Protein AF-A0A1T5M4V3-F1 (afdb_monomer)

Foldseek 3Di:
DPPDDPVVVFAFDDQDPVNVVVVVVVCVVVVHDDDDGHTPPPD

Secondary structure (DSSP, 8-state):
------GGGSPBP---HHHHHHHHHHHHHHTS------B----

Organism: NCBI:txid36842

Solvent-accessible surface area (backbone atoms only — not comparable to full-atom values): 2984 Å² total; per-residue (Å²): 131,80,89,83,74,61,67,90,79,50,59,64,45,85,77,50,75,71,57,51,49,56,49,49,57,48,30,64,74,67,74,50,89,78,89,81,85,53,64,50,83,77,129

Mean predicted aligned error: 9.16 Å

Structure (mmCIF, N/CA/C/O backbone):
data_AF-A0A1T5M4V3-F1
#
_entry.id   AF-A0A1T5M4V3-F1
#
loop_
_atom_site.group_PDB
_atom_site.id
_atom_site.type_symbol
_atom_site.label_atom_id
_atom_site.label_alt_id
_atom_site.label_comp_id
_atom_site.label_asym_id
_atom_site.label_entity_id
_atom_site.label_seq_id
_atom_site.pdbx_PDB_ins_code
_atom_site.Cartn_x
_atom_site.Cartn_y
_atom_site.Cartn_z
_atom_site.occupancy
_atom_site.B_iso_or_equiv
_atom_site.auth_seq_id
_atom_site.auth_comp_id
_atom_site.auth_asym_id
_atom_site.auth_atom_id
_atom_site.pdbx_PDB_model_num
ATOM 1 N N . MET A 1 1 ? -3.219 -26.683 -20.042 1.00 44.34 1 MET A N 1
ATOM 2 C CA . MET A 1 1 ? -3.495 -25.699 -18.975 1.00 44.34 1 MET A CA 1
ATOM 3 C C . MET A 1 1 ? -2.987 -24.360 -19.462 1.00 44.34 1 MET A C 1
ATOM 5 O O . MET A 1 1 ? -1.794 -24.229 -19.689 1.00 44.34 1 MET A O 1
ATOM 9 N N . GLU A 1 2 ? -3.895 -23.430 -19.741 1.00 50.28 2 GLU A N 1
ATOM 10 C CA . GLU A 1 2 ? -3.552 -22.072 -20.172 1.00 50.28 2 GLU A CA 1
ATOM 11 C C . GLU A 1 2 ? -2.717 -21.365 -19.093 1.00 50.28 2 GLU A C 1
ATOM 13 O O . GLU A 1 2 ? -3.039 -21.449 -17.906 1.00 50.28 2 GLU A O 1
ATOM 18 N N . SER A 1 3 ? -1.649 -20.683 -19.508 1.00 61.09 3 SER A N 1
ATOM 19 C CA . SER A 1 3 ? -0.694 -19.956 -18.662 1.00 61.09 3 SER A CA 1
ATOM 20 C C . SER A 1 3 ? -1.351 -18.766 -17.953 1.00 61.09 3 SER A C 1
ATOM 22 O O . SER A 1 3 ? -1.218 -17.625 -18.386 1.00 61.09 3 SER A O 1
ATOM 24 N N . LYS A 1 4 ? -2.108 -19.022 -16.882 1.00 58.41 4 LYS A N 1
ATOM 25 C CA . LYS A 1 4 ? -2.995 -18.020 -16.268 1.00 58.41 4 LYS A CA 1
ATOM 26 C C . LYS A 1 4 ? -2.384 -17.161 -15.161 1.00 58.41 4 LYS A C 1
ATOM 28 O O . LYS A 1 4 ? -3.090 -16.308 -14.651 1.00 58.41 4 LYS A O 1
ATOM 33 N N . ASN A 1 5 ? -1.1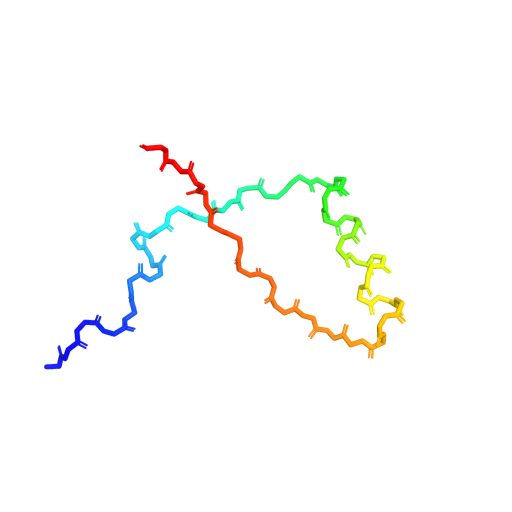02 -17.295 -14.814 1.00 58.25 5 ASN A N 1
ATOM 34 C CA . ASN A 1 5 ? -0.473 -16.382 -13.850 1.00 58.25 5 ASN A CA 1
ATOM 35 C C . ASN A 1 5 ? 1.018 -16.194 -14.128 1.00 58.25 5 ASN A C 1
ATOM 37 O O . ASN A 1 5 ? 1.854 -16.959 -13.657 1.00 58.25 5 ASN A O 1
ATOM 41 N N . LYS A 1 6 ? 1.341 -15.136 -14.877 1.00 63.66 6 LYS A N 1
ATOM 42 C CA . LYS A 1 6 ? 2.715 -14.704 -15.158 1.00 63.66 6 LYS A CA 1
ATOM 43 C C . LYS A 1 6 ? 3.247 -13.687 -14.143 1.00 63.66 6 LYS A C 1
ATOM 45 O O . LYS A 1 6 ? 4.171 -12.952 -14.462 1.00 63.66 6 LYS A O 1
ATOM 50 N N . LEU A 1 7 ? 2.674 -13.596 -12.935 1.00 61.97 7 LEU A N 1
ATOM 51 C CA . LEU A 1 7 ? 3.102 -12.591 -11.944 1.00 61.97 7 LEU A CA 1
ATOM 52 C C . LEU A 1 7 ? 4.609 -12.656 -11.651 1.00 61.97 7 LEU A C 1
ATOM 54 O O . LEU A 1 7 ? 5.231 -11.618 -11.477 1.00 61.97 7 LEU A O 1
ATOM 58 N N . ASN A 1 8 ? 5.201 -13.853 -11.679 1.00 65.19 8 ASN A N 1
ATOM 59 C CA . ASN A 1 8 ? 6.641 -14.047 -11.479 1.00 65.19 8 ASN A CA 1
ATOM 60 C C . ASN A 1 8 ? 7.508 -13.520 -12.639 1.00 65.19 8 ASN A C 1
ATOM 62 O O . ASN A 1 8 ? 8.715 -13.373 -12.478 1.00 65.19 8 ASN A O 1
ATOM 66 N N . GLU A 1 9 ? 6.920 -13.269 -13.809 1.00 70.38 9 GLU A N 1
ATOM 67 C CA . GLU A 1 9 ? 7.611 -12.767 -15.004 1.00 70.38 9 GLU A CA 1
ATOM 68 C C . GLU A 1 9 ? 7.513 -11.233 -15.124 1.00 70.38 9 GLU A C 1
ATOM 70 O O . GLU A 1 9 ? 8.196 -10.639 -15.960 1.00 70.38 9 G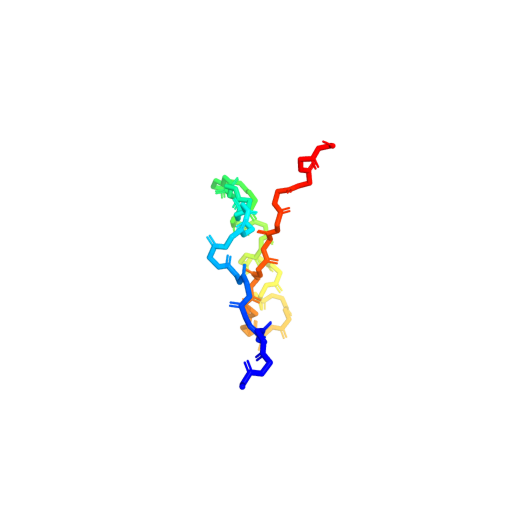LU A O 1
ATOM 75 N N . VAL A 1 10 ? 6.684 -10.576 -14.298 1.00 69.56 10 VAL A N 1
ATOM 76 C CA . VAL A 1 10 ? 6.478 -9.121 -14.332 1.00 69.56 10 VAL A CA 1
ATOM 77 C C . VAL A 1 10 ? 7.257 -8.461 -13.189 1.00 69.56 10 VAL A C 1
ATOM 79 O O . VAL A 1 10 ? 7.129 -8.877 -12.039 1.00 69.56 10 VAL A O 1
ATOM 82 N N . PRO A 1 11 ? 8.061 -7.421 -13.466 1.00 69.69 11 PRO A N 1
ATOM 83 C CA . PRO A 1 11 ? 8.742 -6.669 -12.419 1.00 69.69 11 PRO A CA 1
ATOM 84 C C . PRO A 1 11 ? 7.722 -6.004 -11.495 1.00 69.69 11 PRO A C 1
ATOM 86 O O . PRO A 1 11 ? 6.882 -5.215 -11.934 1.00 69.69 11 PRO A O 1
ATOM 89 N N . LEU A 1 12 ? 7.815 -6.301 -10.206 1.00 73.19 12 LEU A N 1
ATOM 90 C CA . LEU A 1 12 ? 7.071 -5.566 -9.196 1.00 73.19 12 LEU A CA 1
ATOM 91 C C . LEU A 1 12 ? 7.7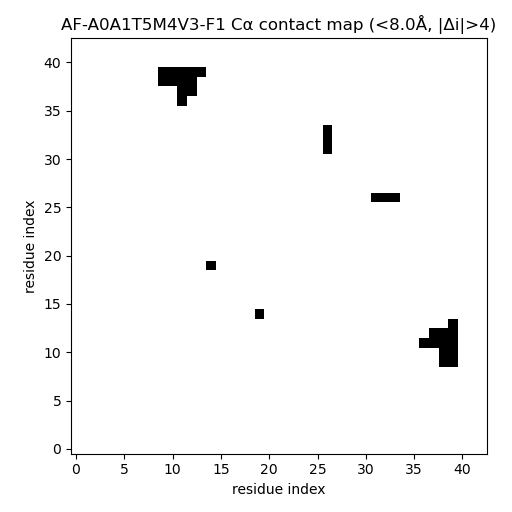71 -4.233 -8.935 1.00 73.19 12 LEU A C 1
ATOM 93 O O . LEU A 1 12 ? 9.001 -4.166 -8.901 1.00 73.19 12 LEU A O 1
ATOM 97 N N . ALA A 1 13 ? 6.983 -3.174 -8.778 1.00 74.00 13 ALA A N 1
ATOM 98 C CA . ALA A 1 13 ? 7.507 -1.866 -8.433 1.00 74.00 13 ALA A CA 1
ATOM 99 C C . ALA A 1 13 ? 8.116 -1.923 -7.028 1.00 74.00 13 ALA A C 1
ATOM 101 O O . ALA A 1 13 ? 7.510 -2.450 -6.091 1.00 74.00 13 ALA A O 1
ATOM 102 N N . ASN A 1 14 ? 9.317 -1.370 -6.886 1.00 75.50 14 ASN A N 1
ATOM 103 C CA . ASN A 1 14 ? 9.937 -1.208 -5.583 1.00 75.50 14 ASN A CA 1
ATOM 104 C C . ASN A 1 14 ? 9.355 0.044 -4.918 1.00 75.50 14 ASN A C 1
ATOM 106 O O . ASN A 1 14 ? 9.680 1.161 -5.317 1.00 75.50 14 ASN A O 1
ATOM 110 N N . VAL A 1 15 ? 8.463 -0.156 -3.952 1.00 77.56 15 VAL A N 1
ATOM 111 C CA . VAL A 1 15 ? 7.800 0.927 -3.219 1.00 77.56 15 VAL A CA 1
ATOM 112 C C . VAL A 1 15 ? 8.743 1.436 -2.132 1.00 77.56 15 VAL A C 1
ATOM 114 O O . VAL A 1 15 ? 9.220 0.652 -1.311 1.00 77.56 15 VAL A O 1
ATOM 117 N N . ASN A 1 16 ? 9.010 2.742 -2.107 1.00 83.12 16 ASN A N 1
ATOM 118 C CA . ASN A 1 16 ? 9.837 3.341 -1.056 1.00 83.12 16 ASN A CA 1
ATOM 119 C C . ASN A 1 16 ? 9.029 3.636 0.229 1.00 83.12 16 ASN A C 1
ATOM 121 O O . ASN A 1 16 ? 7.797 3.625 0.226 1.00 83.12 16 ASN A O 1
ATOM 125 N N . ASP A 1 17 ? 9.712 3.935 1.340 1.00 84.44 17 ASP A N 1
ATOM 126 C CA . ASP A 1 17 ? 9.064 4.150 2.648 1.00 84.44 17 ASP A CA 1
ATOM 127 C C . ASP A 1 17 ? 8.033 5.294 2.654 1.00 84.44 17 ASP A C 1
ATOM 129 O O . ASP A 1 17 ? 7.023 5.224 3.360 1.00 84.44 17 ASP A O 1
ATOM 133 N N . ASN A 1 18 ? 8.249 6.341 1.851 1.00 85.44 18 ASN A N 1
ATOM 134 C CA . ASN A 1 18 ? 7.323 7.474 1.757 1.00 85.44 18 ASN A CA 1
ATOM 135 C C . ASN A 1 18 ? 6.033 7.094 1.013 1.00 85.44 18 ASN A C 1
ATOM 137 O O . ASN A 1 18 ? 4.933 7.487 1.417 1.00 85.44 18 ASN A O 1
ATOM 141 N N . GLU A 1 19 ? 6.153 6.311 -0.057 1.00 81.50 19 GLU A N 1
ATOM 142 C CA . GLU A 1 19 ? 5.011 5.758 -0.788 1.00 81.50 19 GLU A CA 1
ATOM 143 C C . GLU A 1 19 ? 4.243 4.758 0.083 1.00 81.50 19 GLU A C 1
ATOM 14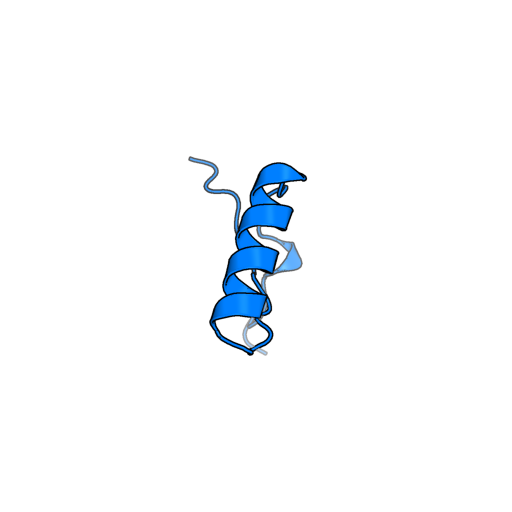5 O O . GLU A 1 19 ? 3.016 4.829 0.164 1.00 81.50 19 GLU A O 1
ATOM 150 N N . LEU A 1 20 ? 4.956 3.900 0.822 1.00 83.69 20 LEU A N 1
ATOM 151 C CA . LEU A 1 20 ? 4.349 2.953 1.757 1.00 83.69 20 LEU A CA 1
ATOM 152 C C . LEU A 1 20 ? 3.547 3.669 2.849 1.00 83.69 20 LEU A C 1
ATOM 154 O O . LEU A 1 20 ? 2.443 3.242 3.188 1.00 83.69 20 LEU A O 1
ATOM 158 N N . LYS A 1 21 ? 4.080 4.771 3.387 1.00 87.31 21 LYS A N 1
ATOM 159 C CA . LYS A 1 21 ? 3.367 5.594 4.367 1.00 87.31 21 LYS A CA 1
ATOM 160 C C . LYS A 1 21 ? 2.083 6.176 3.774 1.00 87.31 21 LYS A C 1
ATOM 162 O O . LYS A 1 21 ? 1.026 6.041 4.377 1.00 87.31 21 LYS A O 1
ATOM 167 N N . SER A 1 22 ? 2.164 6.729 2.565 1.00 84.81 22 SER A N 1
ATOM 168 C CA . SER A 1 22 ? 1.006 7.304 1.866 1.00 84.81 22 SER A CA 1
ATOM 169 C C . SER A 1 22 ? -0.105 6.276 1.630 1.00 84.81 22 SER A C 1
ATOM 171 O O . SER A 1 22 ? -1.285 6.606 1.745 1.00 84.81 22 SER A O 1
ATOM 173 N N . ILE A 1 23 ? 0.265 5.025 1.334 1.00 83.00 23 ILE A N 1
ATOM 174 C CA . ILE A 1 23 ? -0.683 3.914 1.187 1.00 83.00 23 ILE A CA 1
ATOM 175 C C . ILE A 1 23 ? -1.343 3.596 2.531 1.00 83.00 23 ILE A C 1
ATOM 177 O O . ILE A 1 23 ? -2.567 3.553 2.593 1.00 83.00 23 ILE A O 1
ATOM 181 N N . LYS A 1 24 ? -0.571 3.453 3.615 1.00 84.38 24 LYS A N 1
ATOM 182 C CA . LYS A 1 24 ? -1.122 3.174 4.954 1.00 84.38 24 LYS A CA 1
ATOM 183 C C . LYS A 1 24 ? -2.073 4.268 5.438 1.00 84.38 24 LYS A C 1
ATOM 185 O O . LYS A 1 24 ? -3.158 3.961 5.921 1.00 84.38 24 LYS A O 1
ATOM 190 N N . ASP A 1 25 ? -1.711 5.534 5.234 1.00 88.00 25 ASP A N 1
ATOM 191 C CA . ASP A 1 25 ? -2.577 6.681 5.530 1.00 88.00 25 ASP A CA 1
ATOM 192 C C . ASP A 1 25 ? -3.911 6.608 4.755 1.00 88.00 25 ASP A C 1
ATOM 194 O O . ASP A 1 25 ? -4.958 7.033 5.251 1.00 88.00 25 ASP A O 1
ATOM 198 N N . LEU A 1 26 ? -3.896 6.075 3.528 1.00 84.06 26 LEU A N 1
ATOM 199 C CA . LEU A 1 26 ? -5.102 5.855 2.728 1.00 84.06 26 LEU A CA 1
ATOM 200 C C . LEU A 1 26 ? -5.942 4.687 3.273 1.00 84.06 26 LEU A C 1
ATOM 202 O O . LEU A 1 26 ? -7.161 4.823 3.383 1.00 84.06 26 LEU A O 1
ATOM 206 N N . GLU A 1 27 ? -5.303 3.571 3.640 1.00 85.19 27 GLU A N 1
ATOM 207 C CA . GLU A 1 27 ? -5.963 2.402 4.244 1.00 85.19 27 GLU A CA 1
ATOM 208 C C . GLU A 1 27 ? -6.686 2.779 5.543 1.00 85.19 27 GLU A C 1
ATOM 210 O O . GLU A 1 27 ? -7.860 2.448 5.731 1.00 85.19 27 GLU A O 1
ATOM 215 N N . GLU A 1 28 ? -6.028 3.551 6.414 1.00 86.31 28 GLU A N 1
ATOM 216 C CA . GLU A 1 28 ? -6.618 4.025 7.670 1.00 86.31 28 GLU A CA 1
ATOM 217 C C . GLU A 1 28 ? -7.835 4.928 7.434 1.00 86.31 28 GLU A C 1
ATOM 219 O O . GLU A 1 28 ? -8.854 4.787 8.116 1.00 86.31 28 GLU A O 1
ATOM 224 N N . LYS A 1 29 ? -7.775 5.817 6.433 1.00 86.56 29 LYS A N 1
ATOM 225 C CA . LYS A 1 29 ? -8.905 6.691 6.068 1.00 86.56 29 LYS A CA 1
ATOM 226 C C . LYS A 1 29 ? -10.098 5.912 5.527 1.00 86.56 29 LYS A C 1
ATOM 228 O O . LYS A 1 29 ? -11.236 6.256 5.839 1.00 86.56 29 LYS A O 1
ATOM 233 N N . MET A 1 30 ? -9.843 4.884 4.723 1.00 83.88 30 MET A N 1
ATOM 234 C CA . MET A 1 30 ? -10.889 4.068 4.103 1.00 83.88 30 MET A CA 1
ATOM 235 C C . MET A 1 30 ? -11.413 2.967 5.038 1.00 83.88 30 MET A C 1
ATOM 237 O O . MET A 1 30 ? -12.438 2.362 4.733 1.00 83.88 30 MET A O 1
ATOM 241 N N . LYS A 1 31 ? -10.747 2.733 6.183 1.00 81.56 31 LYS A N 1
ATOM 242 C CA . LYS A 1 31 ? -11.021 1.639 7.133 1.00 81.56 31 LYS A CA 1
ATOM 243 C C . LYS A 1 31 ? -11.070 0.263 6.465 1.00 81.56 31 LYS A C 1
ATOM 245 O O . LYS A 1 31 ? -11.837 -0.603 6.883 1.00 81.56 31 LYS A O 1
ATOM 250 N N . ASP A 1 32 ? -10.241 0.069 5.449 1.00 77.44 32 ASP A N 1
ATOM 251 C CA . ASP A 1 32 ? -10.190 -1.165 4.676 1.00 77.44 32 ASP A CA 1
ATOM 252 C C . ASP A 1 32 ? -8.739 -1.500 4.311 1.00 77.44 32 ASP A C 1
ATOM 254 O O . ASP A 1 32 ? -7.889 -0.607 4.243 1.00 77.44 32 ASP A O 1
ATOM 258 N N . LYS A 1 33 ? -8.445 -2.790 4.134 1.00 72.00 33 LYS A N 1
ATOM 259 C CA . LYS A 1 33 ? -7.095 -3.288 3.838 1.00 72.00 33 LYS A CA 1
ATOM 260 C C . LYS A 1 33 ? -6.988 -3.626 2.361 1.00 72.00 33 LYS A C 1
ATOM 262 O O . LYS A 1 33 ? -7.743 -4.460 1.860 1.00 72.00 33 LYS A O 1
ATOM 267 N N . TYR A 1 34 ? -6.005 -3.046 1.685 1.00 67.81 34 TYR A N 1
ATOM 268 C CA . TYR A 1 34 ? -5.819 -3.233 0.254 1.00 67.81 34 TYR A CA 1
ATOM 269 C C . TYR A 1 34 ? -4.492 -3.930 -0.028 1.00 67.81 34 TYR A C 1
ATOM 271 O O . TYR A 1 34 ? -3.416 -3.483 0.358 1.00 67.81 34 TYR A O 1
ATOM 279 N N . TYR A 1 35 ? -4.554 -5.023 -0.786 1.00 68.69 35 TYR A N 1
ATOM 280 C CA . TYR A 1 35 ? -3.357 -5.603 -1.380 1.00 68.69 35 TYR A CA 1
ATOM 281 C C . TYR A 1 35 ? -3.005 -4.811 -2.640 1.00 68.69 35 TYR A C 1
ATOM 283 O O . TYR A 1 35 ? -3.665 -4.947 -3.671 1.00 68.69 35 TYR A O 1
ATOM 291 N N . LEU A 1 36 ? -1.975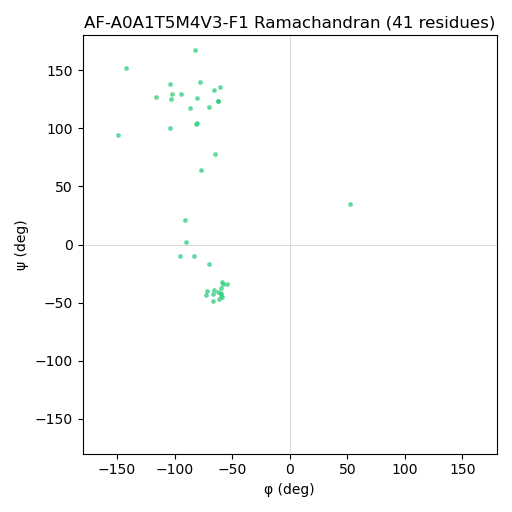 -3.967 -2.558 1.00 69.62 36 LEU A N 1
ATOM 292 C CA . LEU A 1 36 ? -1.475 -3.227 -3.713 1.00 69.62 36 LEU A CA 1
ATOM 293 C C . LEU A 1 36 ? -0.454 -4.079 -4.477 1.00 69.62 36 LEU A C 1
ATOM 295 O O . LEU A 1 36 ? 0.609 -4.407 -3.953 1.00 69.62 36 LEU A O 1
ATOM 299 N N . ILE A 1 37 ? -0.757 -4.400 -5.734 1.00 71.00 37 ILE A N 1
ATOM 300 C CA . ILE A 1 37 ? 0.216 -4.972 -6.669 1.00 71.00 37 ILE A CA 1
ATOM 301 C C . ILE A 1 37 ? 0.619 -3.858 -7.628 1.00 71.00 37 ILE A C 1
ATOM 303 O O . ILE A 1 37 ? -0.123 -3.515 -8.548 1.00 71.00 37 ILE A O 1
ATOM 307 N N . ALA A 1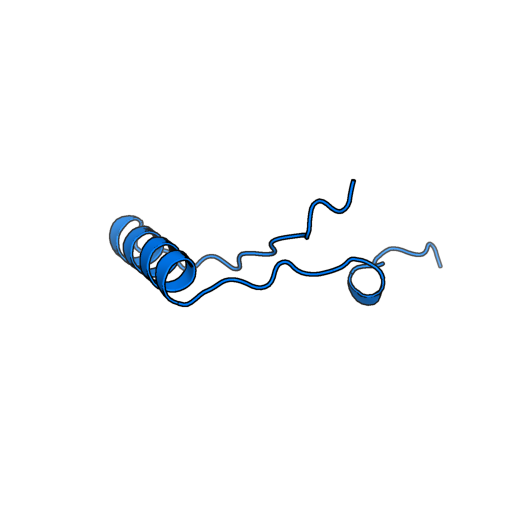 38 ? 1.780 -3.259 -7.379 1.00 73.31 38 ALA A N 1
ATOM 308 C CA . ALA A 1 38 ? 2.350 -2.246 -8.252 1.00 73.31 38 ALA A CA 1
ATOM 309 C C . ALA A 1 38 ? 3.331 -2.910 -9.226 1.00 73.31 38 ALA A C 1
ATOM 311 O O . ALA A 1 38 ? 4.207 -3.669 -8.813 1.00 73.31 38 ALA A O 1
ATOM 312 N N . PHE A 1 39 ? 3.181 -2.631 -10.519 1.00 77.38 39 PHE A N 1
ATOM 313 C CA . PHE A 1 39 ? 4.068 -3.136 -11.566 1.00 77.38 39 PHE A CA 1
ATOM 314 C C . PHE A 1 39 ? 5.000 -2.028 -12.038 1.00 77.38 39 PHE A C 1
ATOM 316 O O . PHE A 1 39 ? 4.567 -0.890 -12.235 1.00 77.38 39 PHE A O 1
ATOM 323 N N . ASP A 1 40 ? 6.272 -2.362 -12.243 1.00 71.94 40 ASP A N 1
ATOM 324 C CA . ASP A 1 40 ? 7.228 -1.426 -12.818 1.00 71.94 40 ASP A CA 1
ATOM 325 C C . ASP A 1 40 ? 6.883 -1.214 -14.296 1.00 71.94 40 ASP A C 1
ATOM 327 O O . ASP A 1 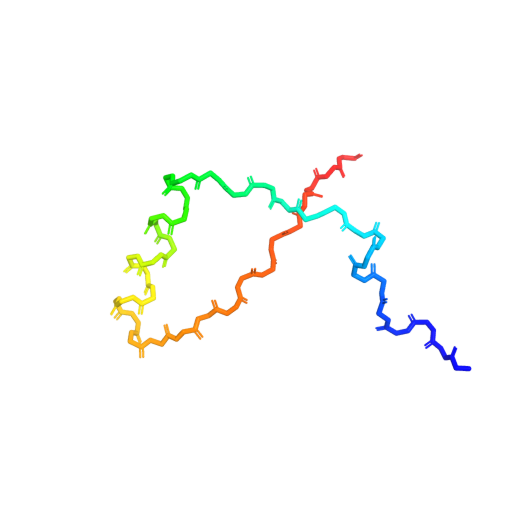40 ? 6.905 -2.148 -15.108 1.00 71.94 40 ASP A O 1
ATOM 331 N N . LYS A 1 41 ? 6.557 0.031 -14.647 1.00 68.69 41 LYS A N 1
ATOM 332 C CA . LYS A 1 41 ? 6.308 0.447 -16.025 1.00 68.69 41 LYS A CA 1
ATOM 333 C C . LYS A 1 41 ? 7.647 0.609 -16.748 1.00 68.69 41 LYS A C 1
ATOM 335 O O . LYS A 1 41 ? 8.012 1.708 -17.166 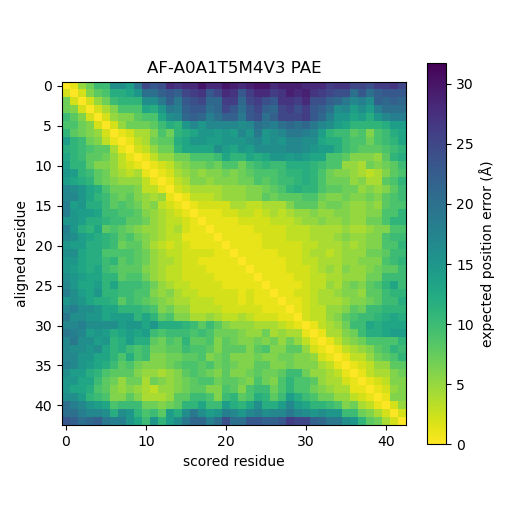1.00 68.69 41 LYS A O 1
ATOM 340 N N . A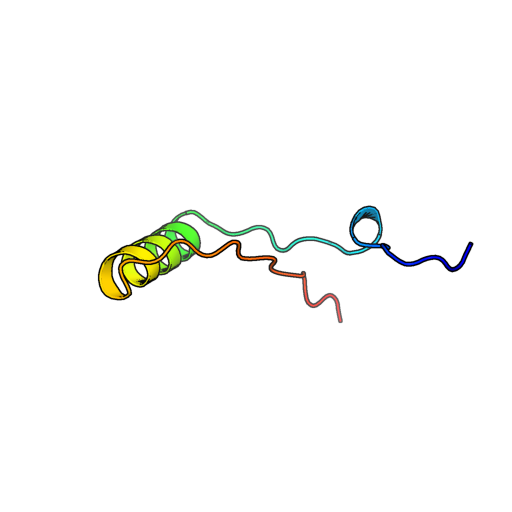RG A 1 42 ? 8.384 -0.494 -16.903 1.00 64.31 42 ARG A N 1
ATOM 341 C CA . ARG A 1 42 ? 9.546 -0.544 -17.794 1.00 64.31 42 ARG A CA 1
ATOM 342 C C . ARG A 1 42 ? 9.042 -0.283 -19.218 1.00 64.31 42 ARG A C 1
ATOM 344 O O . ARG A 1 42 ? 8.076 -0.905 -19.655 1.00 64.31 42 ARG A O 1
ATOM 351 N N . LYS A 1 43 ? 9.625 0.739 -19.843 1.00 55.56 43 LYS A N 1
ATOM 352 C CA . LYS A 1 43 ? 9.231 1.322 -21.132 1.00 55.56 43 LYS A CA 1
ATOM 353 C C . LYS A 1 43 ? 9.403 0.344 -22.289 1.00 55.56 43 LYS A C 1
ATOM 355 O O . LYS A 1 43 ? 10.382 -0.432 -22.239 1.00 55.56 43 LYS A O 1
#

pLDDT: mean 73.58, std 10.7, range [44.34, 88.0]

Radius of gyration: 13.82 Å; Cα contacts (8 Å, |Δi|>4): 16; chains: 1; bounding box: 21×33×29 Å

Sequence (43 aa):
MESKNKLNEVPLANVNDNELKSIKDLEEKMKDKYYLIAFDKRK